Protein AF-A0A2P6VL58-F1 (afdb_monomer_lite)

Structure (mmCIF, N/CA/C/O backbone):
data_AF-A0A2P6VL58-F1
#
_entry.id   AF-A0A2P6VL58-F1
#
loop_
_atom_site.group_PDB
_atom_site.id
_atom_site.type_symbol
_atom_site.label_atom_id
_atom_site.label_alt_id
_atom_site.label_comp_id
_atom_site.label_asym_id
_atom_site.label_entity_id
_atom_site.label_seq_id
_atom_site.pdbx_PDB_ins_code
_atom_site.Cartn_x
_atom_site.Cartn_y
_atom_site.Cartn_z
_atom_site.occupancy
_atom_site.B_iso_or_equiv
_atom_site.auth_seq_id
_atom_site.auth_comp_id
_atom_site.auth_asym_id
_atom_site.auth_atom_id
_atom_site.pdbx_PDB_model_num
ATOM 1 N N . MET A 1 1 ? -3.846 40.695 16.131 1.00 42.84 1 MET A N 1
ATOM 2 C CA . MET A 1 1 ? -4.373 39.411 16.648 1.00 42.84 1 MET A CA 1
ATOM 3 C C . MET A 1 1 ? -3.951 38.339 15.662 1.00 42.84 1 MET A C 1
ATOM 5 O O . MET A 1 1 ? -4.317 38.433 14.498 1.00 42.84 1 MET A O 1
ATOM 9 N N . SER A 1 2 ? -3.013 37.478 16.060 1.00 45.12 2 SER A N 1
ATOM 10 C CA . SER A 1 2 ? -2.200 36.704 15.122 1.00 45.12 2 SER A CA 1
ATOM 11 C C . SER A 1 2 ? -2.969 35.517 14.532 1.00 45.12 2 SER A C 1
ATOM 13 O O . SER A 1 2 ? -3.506 34.675 15.247 1.00 45.12 2 SER A O 1
ATOM 15 N N . GLY A 1 3 ? -2.955 35.410 13.200 1.00 52.28 3 GLY A N 1
ATOM 16 C CA . GLY A 1 3 ? -3.401 34.217 12.468 1.00 52.28 3 GLY A CA 1
ATOM 17 C C . GLY A 1 3 ? -2.524 32.978 12.708 1.00 52.28 3 GLY A C 1
ATOM 18 O O . GLY A 1 3 ? -2.785 31.923 12.139 1.00 52.28 3 GLY A O 1
ATOM 19 N N . SER A 1 4 ? -1.500 33.085 13.565 1.00 54.91 4 SER A N 1
ATOM 20 C CA . SER A 1 4 ? -0.631 31.975 13.954 1.00 54.91 4 SER A CA 1
ATOM 21 C C . SER A 1 4 ? -1.328 30.972 14.873 1.00 54.91 4 SER A C 1
ATOM 23 O O . SER A 1 4 ? -1.025 29.793 14.779 1.00 54.91 4 SER A O 1
ATOM 25 N N . LEU A 1 5 ? -2.308 31.387 15.688 1.00 56.53 5 LEU A N 1
ATOM 26 C CA . LEU A 1 5 ? -2.984 30.486 16.633 1.00 56.53 5 LEU A CA 1
ATOM 27 C C . LEU A 1 5 ? -3.842 29.419 15.922 1.00 56.53 5 LEU A C 1
ATOM 29 O O . LEU A 1 5 ? -3.924 28.277 16.362 1.00 56.53 5 LEU A O 1
ATOM 33 N N . TRP A 1 6 ? -4.452 29.779 14.787 1.00 52.88 6 TRP A N 1
ATOM 34 C CA . TRP A 1 6 ? -5.237 28.858 13.954 1.00 52.88 6 TRP A CA 1
ATOM 35 C C . TRP A 1 6 ? -4.356 27.867 13.188 1.00 52.88 6 TRP A C 1
ATOM 37 O O . TRP A 1 6 ? -4.692 26.688 13.086 1.00 52.88 6 TRP A O 1
ATOM 47 N N . LEU A 1 7 ? -3.206 28.324 12.687 1.00 56.78 7 LEU A N 1
ATOM 48 C CA . LEU A 1 7 ? -2.206 27.450 12.071 1.00 56.78 7 LEU A CA 1
ATOM 49 C C . LEU A 1 7 ? -1.536 26.544 13.109 1.00 56.78 7 LEU A C 1
ATOM 51 O O . LEU A 1 7 ? -1.294 25.378 12.818 1.00 56.78 7 LEU A O 1
ATOM 55 N N . GLU A 1 8 ? -1.299 27.032 14.327 1.00 49.41 8 GLU A N 1
ATOM 56 C CA . GLU A 1 8 ? -0.828 26.216 15.446 1.00 49.41 8 GLU A CA 1
ATOM 57 C C . GLU A 1 8 ? -1.865 25.171 15.854 1.00 49.41 8 GLU A C 1
ATOM 59 O O . GLU A 1 8 ? -1.487 24.021 16.064 1.00 49.41 8 GLU A O 1
ATOM 64 N N . TRP A 1 9 ? -3.157 25.510 15.863 1.00 53.34 9 TRP A N 1
ATOM 65 C CA . TRP A 1 9 ? -4.244 24.561 16.118 1.00 53.34 9 TRP A CA 1
ATOM 66 C C . TRP A 1 9 ? -4.344 23.486 15.025 1.00 53.34 9 TRP A C 1
ATOM 68 O O . TRP A 1 9 ? -4.386 22.300 15.3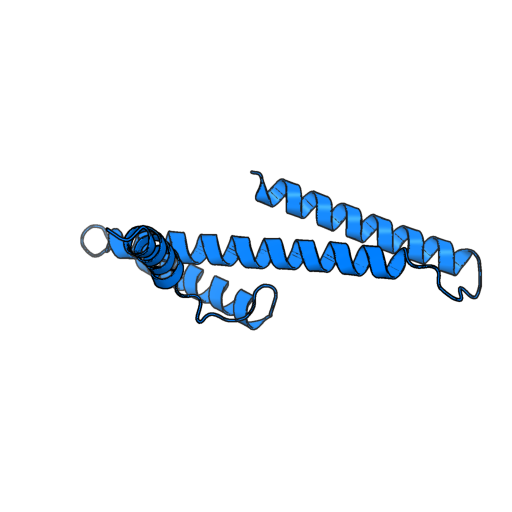42 1.00 53.34 9 TRP A O 1
ATOM 78 N N . LEU A 1 10 ? -4.264 23.858 13.741 1.00 51.22 10 LEU A N 1
ATOM 79 C CA . LEU A 1 10 ? -4.199 22.896 12.630 1.00 51.22 10 LEU A CA 1
ATOM 80 C C . LEU A 1 10 ? -2.918 22.053 12.671 1.00 51.22 10 LEU A C 1
ATOM 82 O O . LEU A 1 10 ? -2.965 20.850 12.423 1.00 51.22 10 LEU A O 1
ATOM 86 N N . SER A 1 11 ? -1.785 22.647 13.053 1.00 52.97 11 SER A N 1
ATOM 87 C CA . SER A 1 11 ? -0.541 21.912 13.287 1.00 52.97 11 SER A CA 1
ATOM 88 C C . SER A 1 11 ? -0.648 20.989 14.500 1.00 52.97 11 SER A C 1
ATOM 90 O O . SER A 1 11 ? -0.010 19.948 14.516 1.00 52.97 11 SER A O 1
ATOM 92 N N . GLY A 1 12 ? -1.468 21.345 15.492 1.00 42.81 12 GLY A N 1
ATOM 93 C CA . GLY A 1 12 ? -1.775 20.572 16.689 1.00 42.81 12 GLY A CA 1
ATOM 94 C C . GLY A 1 12 ? -2.700 19.394 16.396 1.00 42.81 12 GLY A C 1
ATOM 95 O O . GLY A 1 12 ? -2.488 18.323 16.949 1.00 42.81 12 GLY A O 1
ATOM 96 N N . VAL A 1 13 ? -3.644 19.541 15.462 1.00 48.47 13 VAL A N 1
ATOM 97 C CA . VAL A 1 13 ? -4.467 18.443 14.918 1.00 48.47 13 VAL A CA 1
ATOM 98 C C . VAL A 1 13 ? -3.645 17.542 13.984 1.00 48.47 13 VAL A C 1
ATOM 100 O O . VAL A 1 13 ? -3.786 16.322 14.007 1.00 48.47 13 VAL A O 1
ATOM 103 N N . ALA A 1 14 ? -2.707 18.113 13.223 1.00 47.22 14 ALA A N 1
ATOM 104 C CA . ALA A 1 14 ? -1.727 17.356 12.440 1.00 47.22 14 ALA A CA 1
ATOM 105 C C . ALA A 1 14 ? -0.601 16.733 13.298 1.00 47.22 14 ALA A C 1
ATOM 107 O O . ALA A 1 14 ? 0.083 15.816 12.852 1.00 47.22 14 ALA A O 1
ATOM 108 N N . ARG A 1 15 ? -0.392 17.217 14.532 1.00 41.41 15 ARG A N 1
ATOM 109 C CA . ARG A 1 15 ? 0.555 16.662 15.520 1.00 41.41 15 ARG A CA 1
ATOM 110 C C . ARG A 1 15 ? -0.101 15.704 16.507 1.00 41.41 15 ARG A C 1
ATOM 112 O O . ARG A 1 15 ? 0.607 14.866 17.057 1.00 41.41 15 ARG A O 1
ATOM 119 N N . SER A 1 16 ? -1.411 15.783 16.737 1.00 40.97 16 SER A N 1
ATOM 120 C CA . SER A 1 16 ? -2.152 14.808 17.548 1.00 40.97 16 SER A CA 1
ATOM 121 C C . SER A 1 16 ? -2.381 13.493 16.795 1.00 40.97 16 SER A C 1
ATOM 123 O O . SER A 1 16 ? -2.495 12.445 17.424 1.00 40.97 16 SER A O 1
ATOM 125 N N . SER A 1 17 ? -2.281 13.509 15.461 1.00 44.78 17 SER A N 1
ATOM 126 C CA . SER A 1 17 ? -2.001 12.338 14.611 1.00 44.78 17 SER A CA 1
ATOM 127 C C . SER A 1 17 ? -0.500 11.990 14.559 1.00 44.78 17 SER A C 1
ATOM 129 O O . SER A 1 17 ? -0.000 11.432 13.582 1.00 44.78 17 SER A O 1
ATOM 131 N N . GLY A 1 18 ? 0.220 12.326 15.638 1.00 43.03 18 GLY A N 1
ATOM 132 C CA . GLY A 1 18 ? 1.664 12.253 15.807 1.00 43.03 18 GLY A CA 1
ATOM 133 C C . GLY A 1 18 ? 2.235 10.922 15.363 1.00 43.03 18 GLY A C 1
ATOM 134 O O . GLY A 1 18 ? 2.160 9.900 16.048 1.00 43.03 18 GLY A O 1
ATOM 135 N N . TRP A 1 19 ? 2.834 10.944 14.185 1.00 52.72 19 TRP A N 1
ATOM 136 C CA . TRP A 1 19 ? 3.383 9.754 13.592 1.00 52.72 19 TRP A CA 1
ATOM 137 C C . TRP A 1 19 ? 4.803 9.511 14.103 1.00 52.72 19 TRP A C 1
ATOM 139 O O . TRP A 1 19 ? 5.793 9.903 13.497 1.00 52.72 19 TRP A O 1
ATOM 149 N N . TRP A 1 20 ? 4.872 8.812 15.234 1.00 55.91 20 TRP A N 1
ATOM 150 C CA . TRP A 1 20 ? 6.064 8.121 15.739 1.00 55.91 20 TRP A CA 1
ATOM 151 C C . TRP A 1 20 ? 5.977 6.625 15.415 1.00 55.91 20 TRP A C 1
ATOM 153 O O . TRP A 1 20 ? 6.167 5.764 16.269 1.00 55.91 20 TRP A O 1
ATOM 163 N N . GLY A 1 21 ? 5.571 6.302 14.186 1.00 68.94 21 GLY A N 1
ATOM 164 C CA . GLY A 1 21 ? 5.447 4.923 13.728 1.00 68.94 21 GLY A CA 1
ATOM 165 C C . GLY A 1 21 ? 6.561 4.541 12.757 1.00 68.94 21 GLY A C 1
ATOM 166 O O . GLY A 1 21 ? 7.223 5.417 12.206 1.00 68.94 21 GLY A O 1
ATOM 167 N N . PRO A 1 22 ? 6.732 3.243 12.468 1.00 82.62 22 PRO A N 1
ATOM 168 C CA . PRO A 1 22 ? 7.695 2.807 11.468 1.00 82.62 22 PRO A CA 1
ATOM 169 C C . PRO A 1 22 ? 7.404 3.422 10.095 1.00 82.62 22 PRO A C 1
ATOM 171 O O . PRO A 1 22 ? 6.238 3.639 9.740 1.00 82.62 22 PRO A O 1
ATOM 174 N N . VAL A 1 23 ? 8.465 3.650 9.317 1.00 87.88 23 VAL A N 1
ATOM 175 C CA . VAL A 1 23 ? 8.395 4.244 7.973 1.00 87.88 23 VAL A CA 1
ATOM 176 C C . VAL A 1 23 ? 7.463 3.411 7.070 1.00 87.88 23 VAL A C 1
ATOM 178 O O . VAL A 1 23 ? 7.566 2.181 7.079 1.00 87.88 23 VAL A O 1
ATOM 181 N N . PRO A 1 24 ? 6.561 4.006 6.268 1.00 87.56 24 PRO A N 1
ATOM 182 C CA . PRO A 1 24 ? 5.584 3.285 5.469 1.00 87.56 24 PRO A CA 1
ATOM 183 C C . PRO A 1 24 ? 6.258 2.412 4.430 1.00 87.56 24 PRO A C 1
ATOM 185 O O . PRO A 1 24 ? 7.347 2.710 3.943 1.00 87.56 24 PRO A O 1
ATOM 188 N N . GLY A 1 25 ? 5.591 1.323 4.067 1.00 84.94 25 GLY A N 1
ATOM 189 C CA . GLY A 1 25 ? 6.107 0.380 3.079 1.00 84.94 25 GLY A CA 1
ATOM 190 C C . GLY A 1 25 ? 7.245 -0.503 3.599 1.00 84.94 25 GLY A C 1
ATOM 191 O O . GLY A 1 25 ? 7.535 -1.521 2.975 1.00 84.94 25 GLY A O 1
ATOM 192 N N . THR A 1 26 ? 7.837 -0.189 4.758 1.00 90.00 26 THR A N 1
ATOM 193 C CA . THR A 1 26 ? 8.818 -1.061 5.412 1.00 90.00 26 THR A CA 1
ATOM 194 C C . THR A 1 26 ? 8.166 -2.299 6.017 1.00 90.00 26 THR A C 1
ATOM 196 O O . THR A 1 26 ? 6.967 -2.331 6.314 1.00 90.00 26 THR A O 1
ATOM 199 N N . HIS A 1 27 ? 8.989 -3.318 6.269 1.00 91.31 27 HIS A N 1
ATOM 200 C CA . HIS A 1 27 ? 8.579 -4.506 7.010 1.00 91.31 27 HIS A CA 1
ATOM 201 C C . HIS A 1 27 ? 7.971 -4.150 8.377 1.00 91.31 27 HIS A C 1
ATOM 203 O O . HIS A 1 27 ? 6.891 -4.627 8.717 1.00 91.31 27 HIS A O 1
ATOM 209 N N . GLN A 1 28 ? 8.601 -3.237 9.121 1.00 92.50 28 GLN A N 1
ATOM 210 C CA . GLN A 1 28 ? 8.115 -2.804 10.432 1.00 92.50 28 GLN A CA 1
ATOM 211 C C . GLN A 1 28 ? 6.739 -2.127 10.352 1.00 92.50 28 GLN A C 1
ATOM 213 O O . GLN A 1 28 ? 5.879 -2.389 11.186 1.00 92.50 28 GLN A O 1
ATOM 218 N N . SER A 1 29 ? 6.477 -1.313 9.324 1.00 91.81 29 SER A N 1
ATOM 219 C CA . SER A 1 29 ? 5.160 -0.677 9.163 1.00 91.81 29 SER A CA 1
ATOM 220 C C . SER A 1 29 ? 4.065 -1.676 8.776 1.00 91.81 29 SER A C 1
ATOM 222 O O . SER A 1 29 ? 2.895 -1.484 9.119 1.00 91.81 29 SER A O 1
ATOM 224 N N . ARG A 1 30 ? 4.418 -2.775 8.096 1.00 91.88 30 ARG A N 1
ATOM 225 C CA . ARG A 1 30 ? 3.492 -3.896 7.861 1.00 91.88 30 ARG A CA 1
ATOM 226 C C . ARG A 1 30 ? 3.190 -4.649 9.155 1.00 91.88 30 ARG A C 1
ATOM 228 O O . ARG A 1 30 ? 2.025 -4.943 9.407 1.00 91.88 30 ARG A O 1
ATOM 235 N N . LEU A 1 31 ? 4.203 -4.902 9.986 1.00 94.75 31 LEU A N 1
ATOM 236 C CA . LEU A 1 31 ? 4.009 -5.510 11.306 1.00 94.75 31 LEU A CA 1
ATOM 237 C C . LEU A 1 31 ? 3.128 -4.640 12.208 1.00 94.75 31 LEU A C 1
ATOM 239 O O . LEU A 1 31 ? 2.225 -5.165 12.853 1.00 94.75 31 LEU A O 1
ATOM 243 N N . GLU A 1 32 ? 3.317 -3.319 12.198 1.00 93.38 32 GLU A N 1
ATOM 244 C CA . GLU A 1 32 ? 2.469 -2.414 12.980 1.00 93.38 32 GLU A CA 1
ATOM 245 C C . GLU A 1 32 ? 1.013 -2.443 12.497 1.00 93.38 32 GLU A C 1
ATOM 247 O O . GLU A 1 32 ? 0.089 -2.482 13.307 1.00 93.38 32 GLU A O 1
ATOM 252 N N . ALA A 1 33 ? 0.782 -2.520 11.181 1.00 93.25 33 ALA A N 1
ATOM 253 C CA . ALA A 1 33 ? -0.566 -2.714 10.649 1.00 93.25 33 ALA A CA 1
ATOM 254 C C . ALA A 1 33 ? -1.189 -4.028 11.156 1.00 93.25 33 ALA A C 1
ATOM 256 O O . ALA A 1 33 ? -2.340 -4.034 11.589 1.00 93.25 33 ALA A O 1
ATOM 257 N N . MET A 1 34 ? -0.438 -5.136 11.145 1.00 94.06 34 MET A N 1
ATOM 258 C CA . MET A 1 34 ? -0.917 -6.425 11.666 1.00 94.06 34 MET A CA 1
ATOM 259 C C . MET A 1 34 ? -1.221 -6.355 13.166 1.00 94.06 34 MET A C 1
ATOM 261 O O . MET A 1 34 ? -2.266 -6.838 13.598 1.00 94.06 34 MET A O 1
ATOM 265 N N . ARG A 1 35 ? -0.353 -5.708 13.951 1.00 95.88 35 ARG A N 1
ATOM 266 C CA . ARG A 1 35 ? -0.546 -5.480 15.388 1.00 95.88 35 ARG A CA 1
ATOM 267 C C . ARG A 1 35 ? -1.828 -4.691 15.660 1.00 95.88 35 ARG A C 1
ATOM 269 O O . ARG A 1 35 ? -2.639 -5.128 16.474 1.00 95.88 35 ARG A O 1
ATOM 276 N N . LEU A 1 36 ? -2.041 -3.570 14.969 1.00 94.00 36 LEU A N 1
ATOM 277 C CA . LEU A 1 36 ? -3.258 -2.760 15.101 1.00 94.00 36 LEU A CA 1
ATOM 278 C C . LEU A 1 36 ? -4.512 -3.552 14.707 1.00 94.00 36 LEU A C 1
ATOM 280 O O . LEU A 1 36 ? -5.511 -3.511 15.423 1.00 94.00 36 LEU A O 1
ATOM 284 N N . GLY A 1 37 ? -4.443 -4.330 13.623 1.00 94.56 37 GLY A N 1
ATOM 285 C CA . GLY A 1 37 ? -5.529 -5.219 13.203 1.00 94.56 37 GLY A CA 1
ATOM 286 C C . GLY A 1 37 ? -5.854 -6.294 14.245 1.00 94.56 37 GLY A C 1
ATOM 287 O O . GLY A 1 37 ? -7.023 -6.533 14.544 1.00 94.56 37 GLY A O 1
ATOM 288 N N . ALA A 1 38 ? -4.835 -6.899 14.860 1.00 96.88 38 ALA A N 1
ATOM 289 C CA . ALA A 1 38 ? -5.011 -7.883 15.924 1.00 96.88 38 ALA A CA 1
ATOM 290 C C . ALA A 1 38 ? -5.634 -7.265 17.188 1.00 96.88 38 ALA A C 1
ATOM 292 O O . ALA A 1 38 ? -6.536 -7.858 17.782 1.00 96.88 38 ALA A O 1
ATOM 293 N N . LEU A 1 39 ? -5.206 -6.058 17.578 1.00 95.75 39 LEU A N 1
ATOM 294 C CA . LEU A 1 39 ? -5.802 -5.316 18.693 1.00 95.75 39 LEU A CA 1
ATOM 295 C C . LEU A 1 39 ? -7.267 -4.965 18.416 1.00 95.75 39 LEU A C 1
ATOM 297 O O . LEU A 1 39 ? -8.117 -5.172 19.280 1.00 95.75 39 LEU A O 1
ATOM 301 N N . LEU A 1 40 ? -7.572 -4.495 17.205 1.00 95.62 40 LEU A N 1
ATOM 302 C CA . LEU A 1 40 ? -8.939 -4.201 16.783 1.00 95.62 40 LEU A CA 1
ATOM 303 C C . LEU A 1 40 ? -9.821 -5.453 16.846 1.00 95.62 40 LEU A C 1
ATOM 305 O O . LEU A 1 40 ? -10.912 -5.405 17.410 1.00 95.62 40 LEU A O 1
ATOM 309 N N . ALA A 1 41 ? -9.339 -6.581 16.320 1.00 96.06 41 ALA A N 1
ATOM 310 C CA . ALA A 1 41 ? -10.059 -7.850 16.367 1.00 96.06 41 ALA A CA 1
ATOM 311 C C . ALA A 1 41 ? -10.286 -8.327 17.809 1.00 96.06 41 ALA A C 1
ATOM 313 O O . ALA A 1 41 ? -11.359 -8.836 18.129 1.00 96.06 41 ALA A O 1
ATOM 314 N N . LYS A 1 42 ? -9.299 -8.139 18.695 1.00 95.88 42 LYS A N 1
ATOM 315 C CA . LYS A 1 42 ? -9.423 -8.472 20.119 1.00 95.88 42 LYS A CA 1
ATOM 316 C C . LYS A 1 42 ? -10.514 -7.646 20.800 1.00 95.88 42 LYS A C 1
ATOM 318 O O . LYS A 1 42 ? -11.314 -8.211 21.537 1.00 95.88 42 LYS A O 1
ATOM 323 N N . GLU A 1 43 ? -10.566 -6.340 20.549 1.00 94.12 43 GLU A N 1
ATOM 324 C CA . GLU A 1 43 ? -11.596 -5.460 21.117 1.00 94.12 43 GLU A CA 1
ATOM 325 C C . GLU A 1 43 ? -12.992 -5.753 20.550 1.00 94.12 43 GLU A C 1
ATOM 327 O O . GLU A 1 43 ? -13.968 -5.773 21.294 1.00 94.12 43 GLU A O 1
ATOM 332 N N . GLN A 1 44 ? -13.099 -6.063 19.255 1.00 93.25 44 GLN A N 1
ATOM 333 C CA . 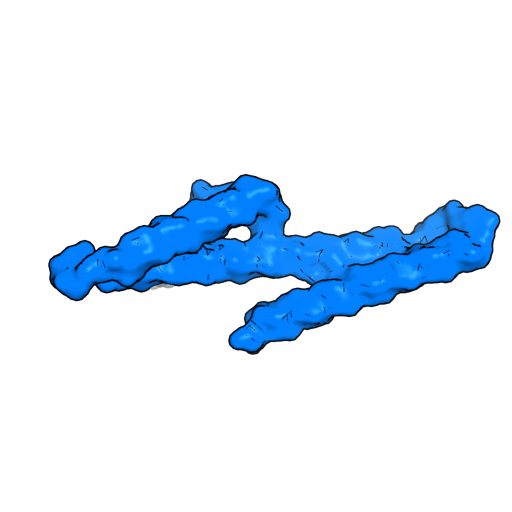GLN A 1 44 ? -14.377 -6.400 18.615 1.00 93.25 44 GLN A CA 1
ATOM 334 C C . GLN A 1 44 ? -14.976 -7.725 19.093 1.00 93.25 44 GLN A C 1
ATOM 336 O O . GLN A 1 44 ? -16.194 -7.877 19.069 1.00 93.25 44 GLN A O 1
ATOM 341 N N . LYS A 1 45 ? -14.139 -8.675 19.524 1.00 95.06 45 LYS A N 1
ATOM 342 C CA . LYS A 1 45 ? -14.576 -9.974 20.058 1.00 95.06 45 LYS A CA 1
ATOM 343 C C . LYS A 1 45 ? -15.059 -9.912 21.510 1.00 95.06 45 LYS A C 1
ATOM 345 O O . LYS A 1 45 ? -15.505 -10.932 22.029 1.00 95.06 45 LYS A O 1
ATOM 350 N N . LYS A 1 46 ? -14.951 -8.762 22.184 1.00 93.19 46 LYS A N 1
ATOM 351 C CA . LYS A 1 46 ? -15.467 -8.611 23.549 1.00 93.19 46 LYS A CA 1
ATOM 352 C C . LYS A 1 46 ? -17.000 -8.655 23.555 1.00 93.19 46 LYS A C 1
ATOM 354 O O . LYS A 1 46 ? -17.619 -8.137 22.623 1.00 93.19 46 LYS A O 1
ATOM 359 N N . PRO A 1 47 ? -17.619 -9.239 24.596 1.00 92.38 47 PRO A N 1
ATOM 360 C CA . PRO A 1 47 ? -19.069 -9.263 24.718 1.00 92.38 47 PRO A CA 1
ATOM 361 C C . PRO A 1 47 ? -19.650 -7.841 24.869 1.00 92.38 47 PRO A C 1
ATOM 363 O O . PRO A 1 47 ? -18.946 -6.926 25.321 1.00 92.38 47 PRO A O 1
ATOM 366 N N . PRO A 1 48 ? -20.937 -7.643 24.520 1.00 84.62 48 PRO A N 1
ATOM 367 C CA . PRO A 1 48 ? -21.633 -6.374 24.726 1.00 84.62 48 PRO A CA 1
ATOM 368 C C . PRO A 1 48 ? -21.519 -5.917 26.189 1.00 84.62 48 PRO A C 1
ATOM 370 O O . PRO A 1 48 ? -21.694 -6.720 27.102 1.00 84.62 48 PRO A O 1
ATOM 373 N N . GLY A 1 49 ? -21.179 -4.645 26.419 1.00 84.06 49 GLY A N 1
ATOM 374 C CA . GLY A 1 49 ? -20.967 -4.077 27.761 1.00 84.06 49 GLY A CA 1
ATO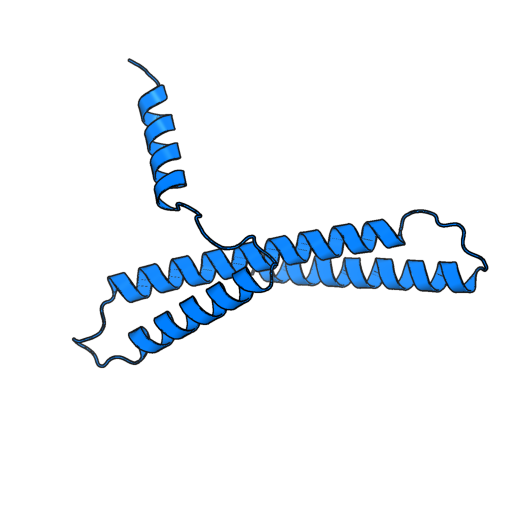M 375 C C . GLY A 1 49 ? -19.524 -4.136 28.289 1.00 84.06 49 GLY A C 1
ATOM 376 O O . GLY A 1 49 ? -19.192 -3.387 29.199 1.00 84.06 49 GLY A O 1
ATOM 377 N N . GLN A 1 50 ? -18.641 -4.950 27.695 1.00 89.19 50 GLN A N 1
ATOM 378 C CA . GLN A 1 50 ? -17.185 -4.916 27.959 1.00 89.19 50 GLN A CA 1
ATOM 379 C C . GLN A 1 50 ? -16.378 -4.294 26.812 1.00 89.19 50 GLN A C 1
ATOM 381 O O . GLN A 1 50 ? -15.168 -4.070 26.927 1.00 89.19 50 GLN A O 1
ATOM 386 N N . ARG A 1 51 ? -17.036 -4.066 25.674 1.00 92.31 51 ARG A N 1
ATOM 387 C CA . ARG A 1 51 ? -16.450 -3.426 24.504 1.00 92.31 51 ARG A CA 1
ATOM 388 C C . ARG A 1 51 ? -16.422 -1.915 24.702 1.00 92.31 51 ARG A C 1
ATOM 390 O O . ARG A 1 51 ? -17.456 -1.284 24.882 1.00 92.31 51 ARG A O 1
ATOM 397 N N . ASP A 1 52 ? -15.225 -1.357 24.607 1.00 93.19 52 ASP A N 1
ATOM 398 C CA . ASP A 1 52 ? -15.014 0.084 24.561 1.00 93.19 52 ASP A CA 1
ATOM 399 C C . ASP A 1 52 ? -15.142 0.557 23.102 1.00 93.19 52 ASP A C 1
ATOM 401 O O . ASP A 1 52 ? -14.263 0.317 22.268 1.00 93.19 52 ASP A O 1
ATOM 405 N N . GLU A 1 53 ? -16.274 1.190 22.783 1.00 92.00 53 GLU A N 1
ATOM 406 C CA . GLU A 1 53 ? -16.574 1.693 21.437 1.00 92.00 53 GLU A CA 1
ATOM 407 C C . GLU A 1 53 ? -15.600 2.783 20.982 1.00 92.00 53 GLU A C 1
ATOM 409 O O . GLU A 1 53 ? -15.202 2.813 19.813 1.00 92.00 53 GLU A O 1
ATOM 414 N N . GLU A 1 54 ? -15.154 3.641 21.900 1.00 92.12 54 GLU A N 1
ATOM 415 C CA . GLU A 1 54 ? -14.190 4.694 21.591 1.00 92.12 54 GLU A CA 1
ATOM 416 C C . GLU A 1 54 ? -12.835 4.077 21.227 1.00 92.12 54 GLU A C 1
ATOM 418 O O . GLU A 1 54 ? -12.169 4.497 20.274 1.00 92.12 54 GLU A O 1
ATOM 423 N N . ARG A 1 55 ? -12.425 3.029 21.947 1.00 91.56 55 ARG A N 1
ATOM 424 C CA . ARG A 1 55 ? -11.208 2.276 21.635 1.00 91.56 55 ARG A CA 1
ATOM 425 C C . ARG A 1 55 ? -11.309 1.539 20.304 1.00 91.56 55 ARG A C 1
ATOM 427 O O . ARG A 1 55 ? -10.350 1.568 19.531 1.00 91.56 55 ARG A O 1
ATOM 434 N N . VAL A 1 56 ? -12.443 0.902 20.008 1.00 92.88 56 VAL A N 1
ATOM 435 C CA . VAL A 1 56 ? -12.674 0.250 18.708 1.00 92.88 56 VAL A CA 1
ATOM 436 C C . VAL A 1 56 ? -12.590 1.270 17.575 1.00 92.88 56 VAL A C 1
ATOM 438 O O . VAL A 1 56 ? -11.935 1.001 16.565 1.00 92.88 56 VAL A O 1
ATOM 441 N N . HIS A 1 57 ? -13.205 2.442 17.742 1.00 90.44 57 HIS A N 1
ATOM 442 C CA . HIS A 1 57 ? -13.146 3.517 16.759 1.00 90.44 57 HIS A CA 1
ATOM 443 C C . HIS A 1 57 ? -11.705 3.997 16.533 1.00 90.44 57 HIS A C 1
ATOM 445 O O . HIS A 1 57 ? -11.231 3.984 15.396 1.00 90.44 57 HIS A O 1
ATOM 451 N N . ARG A 1 58 ? -10.969 4.319 17.605 1.00 92.19 58 ARG A N 1
ATOM 452 C CA . ARG A 1 58 ? -9.564 4.759 17.523 1.00 92.19 58 ARG A CA 1
ATOM 453 C C . ARG A 1 58 ? -8.669 3.731 16.833 1.00 92.19 58 ARG A C 1
ATOM 455 O O . ARG A 1 58 ? -7.937 4.078 15.910 1.00 92.19 58 ARG A O 1
ATOM 462 N N . LEU A 1 59 ? -8.768 2.457 17.220 1.00 91.75 59 LEU A N 1
ATOM 463 C CA . LEU A 1 59 ? -8.001 1.377 16.588 1.00 91.75 59 LEU A CA 1
ATOM 464 C C . LEU A 1 59 ? -8.358 1.208 15.109 1.00 91.75 59 LEU A C 1
ATOM 466 O O . LEU A 1 59 ? -7.481 0.926 14.295 1.00 91.75 59 LEU A O 1
ATOM 470 N N . ARG A 1 60 ? -9.631 1.394 14.741 1.00 92.88 60 ARG A N 1
ATOM 471 C CA . ARG A 1 60 ? -10.078 1.323 13.347 1.00 92.88 60 ARG A CA 1
ATOM 472 C C . ARG A 1 60 ? -9.478 2.449 12.508 1.00 92.88 60 ARG A C 1
ATOM 474 O O . ARG A 1 60 ? -8.983 2.157 11.422 1.00 92.88 60 ARG A O 1
ATOM 481 N N . VAL A 1 61 ? -9.492 3.687 13.006 1.00 92.50 61 VAL A N 1
ATOM 482 C CA . VAL A 1 61 ? -8.869 4.837 12.330 1.00 92.50 61 VAL A CA 1
ATOM 483 C C . VAL A 1 61 ? -7.373 4.589 12.153 1.00 92.50 61 VAL A C 1
ATOM 485 O O . VAL A 1 61 ? -6.900 4.544 11.020 1.00 92.50 61 VAL A O 1
ATOM 488 N N . GLN A 1 62 ? -6.657 4.275 13.237 1.00 91.44 62 GLN A N 1
ATOM 489 C CA . GLN A 1 62 ? -5.211 4.021 13.196 1.00 91.44 62 GLN A CA 1
ATOM 490 C C . GLN A 1 62 ? -4.836 2.879 12.244 1.00 91.44 62 GLN A C 1
ATOM 492 O O . GLN A 1 62 ? -3.865 2.972 11.492 1.00 91.44 62 GLN A O 1
ATOM 497 N N . TYR A 1 63 ? -5.603 1.785 12.257 1.00 91.81 63 TYR A N 1
ATOM 498 C CA . TYR A 1 63 ? -5.375 0.660 11.356 1.00 91.81 63 TYR A CA 1
ATOM 499 C C . TYR A 1 63 ? -5.575 1.059 9.889 1.00 91.81 63 TYR A C 1
ATOM 501 O O . TYR A 1 63 ? -4.743 0.721 9.045 1.00 91.81 63 TYR A O 1
ATOM 509 N N . ARG A 1 64 ? -6.645 1.803 9.579 1.00 90.75 64 ARG A N 1
ATOM 510 C CA . ARG A 1 64 ? -6.951 2.254 8.214 1.00 90.75 64 ARG A CA 1
ATOM 511 C C . ARG A 1 64 ? -5.940 3.269 7.697 1.00 90.75 64 ARG A C 1
ATOM 513 O O . ARG A 1 64 ? -5.451 3.094 6.584 1.00 90.75 64 ARG A O 1
ATOM 520 N N . GLU A 1 65 ? -5.560 4.254 8.502 1.00 90.44 65 GLU A N 1
ATOM 521 C CA . GLU A 1 65 ? -4.496 5.205 8.160 1.00 90.44 65 GLU A CA 1
ATOM 522 C C . GLU A 1 65 ? -3.183 4.476 7.862 1.00 90.44 65 GLU A C 1
ATOM 524 O O . GLU A 1 65 ? -2.542 4.711 6.837 1.00 90.44 65 GLU A O 1
ATOM 529 N N . ARG A 1 66 ? -2.818 3.496 8.699 1.00 89.75 66 ARG A N 1
ATOM 530 C CA . ARG A 1 66 ? -1.611 2.694 8.484 1.00 89.75 66 ARG A CA 1
ATOM 531 C C . ARG A 1 66 ? -1.669 1.882 7.190 1.00 89.75 66 ARG A C 1
ATOM 533 O O . ARG A 1 66 ? -0.662 1.783 6.485 1.00 89.75 66 ARG A O 1
ATOM 540 N N . GLN A 1 67 ? -2.817 1.278 6.880 1.00 89.69 67 GLN A N 1
ATOM 541 C CA . GLN A 1 67 ? -3.021 0.571 5.614 1.00 89.69 67 GLN A CA 1
ATOM 542 C C . GLN A 1 67 ? -2.868 1.515 4.420 1.00 89.69 67 GLN A C 1
ATOM 544 O O . GLN A 1 67 ? -2.164 1.169 3.469 1.00 89.69 67 GLN A O 1
ATOM 549 N N . LEU A 1 68 ? -3.471 2.704 4.497 1.00 89.75 68 LEU A N 1
ATOM 550 C CA . LEU A 1 68 ? -3.411 3.723 3.455 1.00 89.75 68 LEU A CA 1
ATOM 551 C C . LEU A 1 68 ? -1.967 4.161 3.188 1.00 89.75 68 LEU A C 1
ATOM 553 O O . LEU A 1 68 ? -1.512 4.092 2.047 1.00 89.75 68 LEU A O 1
ATOM 557 N N . TRP A 1 69 ? -1.205 4.511 4.227 1.00 89.25 69 TRP A N 1
ATOM 558 C CA . TRP A 1 69 ? 0.196 4.918 4.069 1.00 89.25 69 TRP A CA 1
ATOM 559 C C . TRP A 1 69 ? 1.074 3.808 3.486 1.00 89.25 69 TRP A C 1
ATOM 561 O O . TRP A 1 69 ? 1.905 4.059 2.613 1.00 89.25 69 TRP A O 1
ATOM 571 N N . ASN A 1 70 ? 0.886 2.560 3.926 1.00 90.06 70 ASN A N 1
ATOM 572 C CA . ASN A 1 70 ? 1.616 1.421 3.369 1.00 90.06 70 ASN A CA 1
ATOM 573 C C . ASN A 1 70 ? 1.289 1.193 1.886 1.00 90.06 70 ASN A C 1
ATOM 575 O O . ASN A 1 70 ? 2.188 0.878 1.104 1.00 90.06 70 ASN A O 1
ATOM 579 N N . ALA A 1 71 ? 0.026 1.357 1.493 1.00 87.94 71 ALA A N 1
ATOM 580 C CA . ALA A 1 71 ? -0.400 1.227 0.106 1.00 87.94 71 ALA A CA 1
ATOM 581 C C . ALA A 1 71 ? 0.131 2.377 -0.771 1.00 87.94 71 ALA A C 1
ATOM 583 O O . ALA A 1 71 ? 0.662 2.118 -1.848 1.00 87.94 71 ALA A O 1
ATOM 584 N N . GLN A 1 72 ? 0.105 3.622 -0.289 1.00 89.38 72 GLN A N 1
ATOM 585 C CA . GLN A 1 72 ? 0.714 4.765 -0.983 1.00 89.38 72 GLN A CA 1
ATOM 586 C C . GLN A 1 72 ? 2.230 4.586 -1.171 1.00 89.38 72 GLN A C 1
ATOM 588 O O . GLN A 1 72 ? 2.772 4.857 -2.244 1.00 89.38 72 GLN A O 1
ATOM 593 N N . ALA A 1 73 ? 2.931 4.061 -0.164 1.00 90.06 73 ALA A N 1
ATOM 594 C CA . ALA A 1 73 ? 4.359 3.774 -0.285 1.00 90.06 73 ALA A CA 1
ATOM 595 C C . ALA A 1 73 ? 4.663 2.654 -1.291 1.00 90.06 73 ALA A C 1
ATOM 597 O O . ALA A 1 73 ? 5.650 2.739 -2.026 1.00 90.06 73 ALA A O 1
ATOM 598 N N . MET A 1 74 ? 3.804 1.633 -1.365 1.00 88.31 74 MET A N 1
ATOM 599 C CA . MET A 1 74 ? 3.879 0.581 -2.385 1.00 88.31 74 MET A CA 1
ATOM 600 C C . MET A 1 74 ? 3.698 1.145 -3.796 1.00 88.31 74 MET A C 1
ATOM 602 O O . MET A 1 74 ? 4.501 0.837 -4.673 1.00 88.31 74 MET A O 1
ATOM 606 N N . VAL A 1 75 ? 2.710 2.022 -3.999 1.00 89.94 75 VAL A N 1
ATOM 607 C CA . VAL A 1 75 ? 2.500 2.746 -5.264 1.00 89.94 75 VAL A CA 1
ATOM 608 C C . VAL A 1 75 ? 3.764 3.502 -5.676 1.00 89.94 75 VAL A C 1
ATOM 610 O O . VAL A 1 75 ? 4.251 3.341 -6.796 1.00 89.94 75 VAL A O 1
ATOM 613 N N . GLY A 1 76 ? 4.357 4.261 -4.749 1.00 88.69 76 GLY A N 1
ATOM 614 C CA . GLY A 1 76 ? 5.612 4.968 -5.002 1.00 88.69 76 GLY A CA 1
ATOM 615 C C . GLY A 1 76 ? 6.769 4.025 -5.343 1.00 88.69 76 GLY A C 1
ATOM 616 O O . GLY A 1 76 ? 7.600 4.351 -6.189 1.00 88.69 76 GLY A O 1
ATOM 617 N N . SER A 1 77 ? 6.823 2.845 -4.719 1.00 90.62 77 SER A N 1
ATOM 618 C CA . SER A 1 77 ? 7.823 1.825 -5.044 1.00 90.62 77 SER A CA 1
ATOM 619 C C . SER A 1 77 ? 7.654 1.300 -6.466 1.00 90.62 77 SER A C 1
ATOM 621 O O . SER A 1 77 ? 8.635 1.262 -7.200 1.00 90.62 77 SER A O 1
ATOM 623 N N . TYR A 1 78 ? 6.434 0.941 -6.871 1.00 89.94 78 TYR A N 1
ATOM 624 C CA . TYR A 1 78 ? 6.160 0.459 -8.226 1.00 89.94 78 TYR A CA 1
ATOM 625 C C . TYR A 1 78 ? 6.476 1.509 -9.289 1.00 89.94 78 TYR A C 1
ATOM 627 O O . TYR A 1 78 ? 7.154 1.189 -10.261 1.00 89.94 78 TYR A O 1
ATOM 635 N N . CYS A 1 79 ? 6.096 2.768 -9.059 1.00 92.25 79 CYS A N 1
ATOM 636 C CA . CYS A 1 79 ? 6.431 3.880 -9.948 1.00 92.25 79 CYS A CA 1
ATOM 637 C C . CYS A 1 79 ? 7.954 4.033 -10.129 1.00 92.25 79 CYS A C 1
ATOM 639 O O . CYS A 1 79 ? 8.451 4.083 -11.255 1.00 92.25 79 CYS A O 1
ATOM 641 N N . ARG A 1 80 ? 8.724 4.032 -9.028 1.00 91.94 80 ARG A N 1
ATOM 642 C CA . ARG A 1 80 ? 10.195 4.119 -9.093 1.00 91.94 80 ARG A CA 1
ATOM 643 C C . ARG A 1 80 ? 10.816 2.929 -9.819 1.00 91.94 80 ARG A C 1
ATOM 645 O O . ARG A 1 80 ? 11.751 3.119 -10.592 1.00 91.94 80 ARG A O 1
ATOM 652 N N . THR A 1 81 ? 10.320 1.717 -9.576 1.00 91.69 81 THR A N 1
ATOM 653 C CA . THR A 1 81 ? 10.831 0.512 -10.236 1.00 91.69 81 THR A CA 1
ATOM 654 C C . THR A 1 81 ? 10.507 0.511 -11.730 1.00 91.69 81 THR A C 1
ATOM 656 O O . THR A 1 81 ? 11.399 0.228 -12.525 1.00 91.69 81 THR A O 1
ATOM 659 N N . ALA A 1 82 ? 9.292 0.902 -12.129 1.00 93.69 82 ALA A N 1
ATOM 660 C CA . ALA A 1 82 ? 8.938 1.084 -13.536 1.00 93.69 82 ALA A CA 1
ATOM 661 C C . ALA A 1 82 ? 9.891 2.076 -14.218 1.00 93.69 82 ALA A C 1
ATOM 663 O O . ALA A 1 82 ? 10.538 1.730 -15.204 1.00 93.69 82 ALA A O 1
ATOM 664 N N . ALA A 1 83 ? 10.075 3.259 -13.621 1.00 93.75 83 ALA A N 1
ATOM 665 C CA . ALA A 1 83 ? 10.979 4.282 -14.139 1.00 93.75 83 ALA A CA 1
ATOM 666 C C . ALA A 1 83 ? 12.437 3.793 -14.249 1.00 93.75 83 ALA A C 1
ATOM 668 O O . ALA A 1 83 ? 13.158 4.192 -15.160 1.00 93.75 83 ALA A O 1
ATOM 669 N N . ALA A 1 84 ? 12.893 2.921 -13.343 1.00 92.31 84 ALA A N 1
ATOM 670 C CA . ALA A 1 84 ? 14.235 2.343 -13.411 1.00 92.31 84 ALA A CA 1
ATOM 671 C C . ALA A 1 84 ? 14.425 1.417 -14.627 1.00 92.31 84 ALA A C 1
ATOM 673 O O . ALA A 1 84 ? 15.504 1.414 -15.221 1.00 92.31 84 ALA A O 1
ATOM 674 N N . PHE A 1 85 ? 13.391 0.663 -15.013 1.00 91.88 85 PHE A N 1
ATOM 675 C CA . PHE A 1 85 ? 13.420 -0.191 -16.204 1.00 91.88 85 PHE A CA 1
ATOM 676 C C . PHE A 1 85 ? 13.212 0.591 -17.508 1.00 91.88 85 PHE A C 1
ATOM 678 O O . PHE A 1 85 ? 13.818 0.226 -18.513 1.00 91.88 85 PHE A O 1
ATOM 685 N N . GLU A 1 86 ? 12.428 1.676 -17.480 1.00 92.31 86 GLU A N 1
ATOM 686 C CA . GLU A 1 86 ? 12.207 2.585 -18.621 1.00 92.31 86 GLU A CA 1
ATOM 687 C C . GLU A 1 86 ? 13.459 3.387 -18.997 1.00 92.31 86 GLU A C 1
ATOM 689 O O . GLU A 1 86 ? 13.619 3.782 -20.152 1.00 92.31 86 GLU A O 1
ATOM 694 N N . ARG A 1 87 ? 14.359 3.640 -18.038 1.00 88.38 87 ARG A N 1
ATOM 695 C CA . ARG A 1 87 ? 15.619 4.333 -18.324 1.00 88.38 87 ARG A CA 1
ATOM 696 C C . ARG A 1 87 ? 16.447 3.533 -19.338 1.00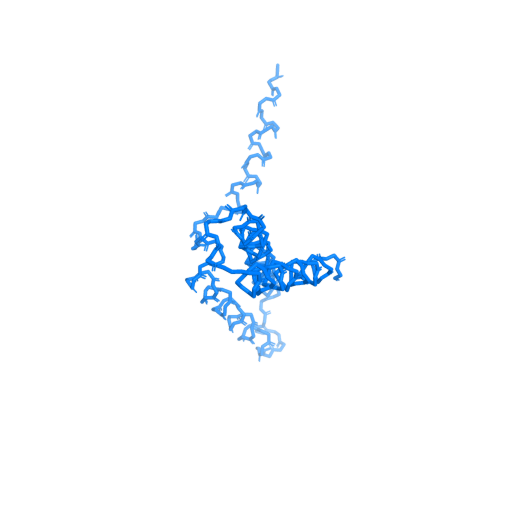 88.38 87 ARG A C 1
ATOM 698 O O . ARG A 1 87 ? 16.648 2.334 -19.110 1.00 88.38 87 ARG A O 1
ATOM 705 N N . PRO A 1 88 ? 16.980 4.188 -20.389 1.00 81.81 88 PRO A N 1
ATOM 706 C CA . PRO A 1 88 ? 17.887 3.550 -21.332 1.00 81.81 88 PRO A CA 1
ATOM 707 C C . PRO A 1 88 ? 19.069 2.927 -20.589 1.00 81.81 88 PRO A C 1
ATOM 709 O O . PRO A 1 88 ? 19.724 3.590 -19.782 1.00 81.81 88 PRO A O 1
ATOM 712 N N . GLY A 1 89 ? 19.312 1.642 -20.830 1.00 78.25 89 GLY A N 1
ATOM 713 C CA . GLY A 1 89 ? 20.477 0.926 -20.324 1.00 78.25 89 GLY A CA 1
ATOM 714 C C . GLY A 1 89 ? 21.452 0.596 -21.449 1.00 78.25 89 GLY A C 1
ATOM 715 O O . GLY A 1 89 ? 21.099 0.642 -22.625 1.00 78.25 89 GLY A O 1
ATOM 716 N N . LEU A 1 90 ? 22.672 0.202 -21.080 1.00 77.50 90 LEU A N 1
ATOM 717 C CA . LEU A 1 90 ? 23.577 -0.502 -21.989 1.00 77.50 90 LEU A CA 1
ATOM 718 C C . LEU A 1 90 ? 23.060 -1.935 -22.161 1.00 77.50 90 LEU A C 1
ATOM 720 O O . LEU A 1 90 ? 23.521 -2.873 -21.514 1.00 77.50 90 LEU A O 1
ATOM 724 N N . GLU A 1 91 ? 22.006 -2.084 -22.950 1.00 81.81 91 GLU A N 1
ATOM 725 C CA . GLU A 1 91 ? 21.421 -3.382 -23.251 1.00 81.81 91 GLU A CA 1
ATOM 726 C C . GLU A 1 91 ? 22.328 -4.125 -24.233 1.00 81.81 91 GLU A C 1
ATOM 728 O O . GLU A 1 91 ? 22.709 -3.590 -25.270 1.00 81.81 91 GLU A O 1
ATOM 733 N N . CYS A 1 92 ? 22.689 -5.370 -23.915 1.00 84.06 92 CYS A N 1
ATOM 734 C CA . CYS A 1 92 ? 23.569 -6.166 -24.771 1.00 84.06 92 CYS A CA 1
ATOM 735 C C . CYS A 1 92 ? 22.879 -6.662 -26.054 1.00 84.06 92 CYS A C 1
ATOM 737 O O . CYS A 1 92 ? 23.563 -7.039 -27.003 1.00 84.06 92 CYS A O 1
ATOM 739 N N . CYS A 1 93 ? 21.539 -6.697 -26.089 1.00 89.81 93 CYS A N 1
ATOM 740 C CA . CYS A 1 93 ? 20.756 -7.181 -27.225 1.00 89.81 93 CYS A CA 1
ATOM 741 C C . CYS A 1 93 ? 19.284 -6.730 -27.168 1.00 89.81 93 CYS A C 1
ATOM 743 O O . CYS A 1 93 ? 18.758 -6.391 -26.107 1.00 89.81 93 CYS A O 1
ATOM 745 N N . ALA A 1 94 ? 18.585 -6.823 -28.306 1.00 88.94 94 ALA A N 1
ATOM 746 C CA . ALA A 1 94 ? 17.158 -6.495 -28.417 1.00 88.94 94 ALA A CA 1
ATOM 747 C C . ALA A 1 94 ? 16.264 -7.308 -27.458 1.00 88.94 94 ALA A C 1
ATOM 749 O O . ALA A 1 94 ? 15.255 -6.803 -26.969 1.00 88.94 94 ALA A O 1
ATOM 750 N N . ALA A 1 95 ? 16.647 -8.553 -27.146 1.00 91.50 95 ALA A N 1
ATOM 751 C CA . ALA A 1 95 ? 15.921 -9.379 -26.183 1.00 91.50 95 ALA A CA 1
ATOM 752 C C . ALA A 1 95 ? 15.980 -8.790 -24.762 1.00 91.50 95 ALA A C 1
ATOM 754 O O . ALA A 1 95 ? 14.967 -8.780 -24.063 1.00 91.50 95 ALA A O 1
ATOM 755 N N . ALA A 1 96 ? 17.130 -8.245 -24.349 1.00 89.62 96 ALA A N 1
ATOM 756 C CA . ALA A 1 96 ? 17.266 -7.579 -23.056 1.00 89.62 96 ALA A CA 1
ATOM 757 C C . ALA A 1 96 ? 16.374 -6.328 -22.972 1.00 89.62 96 ALA A C 1
ATOM 759 O O . ALA A 1 96 ? 15.694 -6.131 -21.962 1.00 89.62 96 ALA A O 1
ATOM 760 N N . GLY A 1 97 ? 16.301 -5.544 -24.051 1.00 90.94 97 GLY A N 1
ATOM 761 C CA . GLY A 1 97 ? 15.391 -4.400 -24.141 1.00 90.94 97 GLY A CA 1
ATOM 762 C C . GLY A 1 97 ? 13.926 -4.775 -24.063 1.00 90.94 97 GLY A C 1
ATOM 763 O O . GLY A 1 97 ? 13.167 -4.186 -23.291 1.00 90.94 97 GLY A O 1
ATOM 764 N N . TRP A 1 98 ? 13.530 -5.828 -24.776 1.00 92.31 98 TRP A N 1
ATOM 765 C CA . TRP A 1 98 ? 12.169 -6.348 -24.701 1.00 92.31 98 TRP A CA 1
ATOM 766 C C . TRP A 1 98 ? 11.788 -6.779 -23.274 1.00 92.31 98 TRP A C 1
ATOM 768 O O . TRP A 1 98 ? 10.702 -6.442 -22.794 1.00 92.31 98 TRP A O 1
ATOM 778 N N . VAL A 1 99 ? 12.686 -7.468 -22.555 1.00 93.62 99 VAL A N 1
ATOM 779 C CA . VAL A 1 99 ? 12.450 -7.864 -21.154 1.00 93.62 99 VAL A CA 1
ATOM 780 C C . VAL A 1 99 ? 12.285 -6.639 -20.256 1.00 93.62 99 VAL A C 1
ATOM 782 O O . VAL A 1 99 ? 11.352 -6.592 -19.453 1.00 93.62 99 VAL A O 1
ATOM 785 N N . ARG A 1 100 ? 13.144 -5.623 -20.394 1.00 93.75 100 ARG A N 1
ATOM 786 C CA . ARG A 1 100 ? 13.047 -4.392 -19.592 1.00 93.75 100 ARG A CA 1
ATOM 787 C C . ARG A 1 100 ? 11.738 -3.653 -19.837 1.00 93.75 100 ARG A C 1
ATOM 789 O O . ARG A 1 100 ? 11.084 -3.260 -18.874 1.00 93.75 100 ARG A O 1
ATOM 796 N N . GLN A 1 101 ? 11.308 -3.543 -21.092 1.00 92.69 101 GLN A N 1
ATOM 797 C CA . GLN A 1 101 ? 10.012 -2.955 -21.442 1.00 92.69 101 GLN A CA 1
ATOM 798 C C . GLN A 1 101 ? 8.846 -3.721 -20.804 1.00 92.69 101 GLN A C 1
ATOM 800 O O . GLN A 1 101 ? 7.938 -3.112 -20.238 1.00 92.69 101 GLN A O 1
ATOM 805 N N . ARG A 1 102 ? 8.880 -5.061 -20.831 1.00 96.00 102 ARG A N 1
ATOM 806 C CA . ARG A 1 102 ? 7.864 -5.903 -20.177 1.00 96.00 102 ARG A CA 1
ATOM 807 C C . ARG A 1 102 ? 7.840 -5.707 -18.663 1.00 96.00 102 ARG A C 1
ATOM 809 O O . ARG A 1 102 ? 6.757 -5.598 -18.088 1.00 96.00 102 ARG A O 1
ATOM 816 N N . LEU A 1 103 ? 9.006 -5.624 -18.024 1.00 94.88 103 LEU A N 1
ATOM 817 C CA . LEU A 1 103 ? 9.102 -5.350 -16.591 1.00 94.88 103 LEU A CA 1
ATOM 818 C C . LEU A 1 103 ? 8.543 -3.965 -16.259 1.00 94.88 103 LEU A C 1
ATOM 820 O O . LEU A 1 103 ? 7.686 -3.865 -15.383 1.00 94.88 103 LEU A O 1
ATOM 824 N N . ALA A 1 104 ? 8.936 -2.924 -16.994 1.00 95.00 104 ALA A N 1
ATOM 825 C CA . ALA A 1 104 ? 8.382 -1.581 -16.836 1.00 95.00 104 ALA A CA 1
ATOM 826 C C . ALA A 1 104 ? 6.847 -1.577 -16.926 1.00 95.00 104 ALA A C 1
ATOM 828 O O . ALA A 1 104 ? 6.178 -1.120 -15.997 1.00 95.00 104 ALA A O 1
ATOM 829 N N . ALA A 1 105 ? 6.287 -2.172 -17.985 1.00 95.88 105 ALA A N 1
ATOM 830 C CA . ALA A 1 105 ? 4.843 -2.276 -18.178 1.00 95.88 105 ALA A CA 1
ATOM 831 C C . ALA A 1 105 ? 4.148 -3.031 -17.031 1.00 95.88 105 ALA A C 1
ATOM 833 O O . ALA A 1 105 ? 3.092 -2.610 -16.562 1.00 95.88 105 ALA A O 1
ATOM 834 N N . SER A 1 106 ? 4.755 -4.109 -16.523 1.00 96.69 106 SER A N 1
ATOM 835 C CA . SER A 1 106 ? 4.200 -4.854 -15.386 1.00 96.69 106 SER A CA 1
ATOM 836 C C . SER A 1 106 ? 4.145 -4.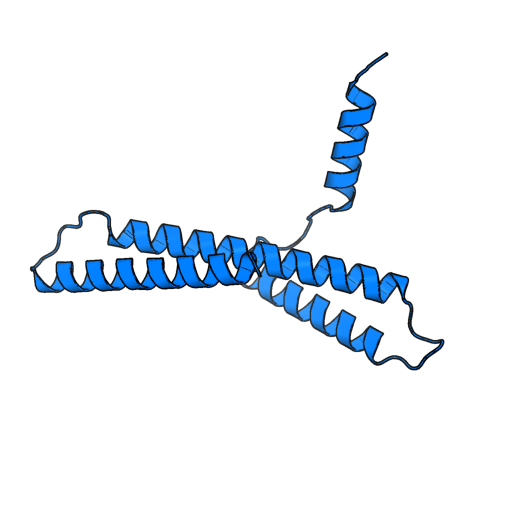019 -14.101 1.00 96.69 106 SER A C 1
ATOM 838 O O . SER A 1 106 ? 3.146 -4.053 -13.382 1.00 96.69 106 SER A O 1
ATOM 840 N N . TYR A 1 107 ? 5.176 -3.213 -13.828 1.00 94.62 107 TYR A N 1
ATOM 841 C CA . TYR A 1 107 ? 5.201 -2.340 -12.656 1.00 94.62 107 TYR A CA 1
ATOM 842 C C . TYR A 1 107 ? 4.236 -1.159 -12.788 1.00 94.62 107 TYR A C 1
ATOM 844 O O . TYR A 1 107 ? 3.630 -0.777 -11.788 1.00 94.62 107 TYR A O 1
ATOM 852 N N . ARG A 1 108 ? 4.025 -0.632 -14.002 1.00 94.44 108 ARG A N 1
ATOM 853 C CA . ARG A 1 108 ? 2.960 0.347 -14.284 1.00 94.44 108 ARG A CA 1
ATOM 854 C C . ARG A 1 108 ? 1.576 -0.244 -14.012 1.00 94.44 108 ARG A C 1
ATOM 856 O O . ARG A 1 108 ? 0.807 0.346 -13.266 1.00 94.44 108 ARG A O 1
ATOM 863 N N . ALA A 1 109 ? 1.303 -1.458 -14.491 1.00 94.75 109 ALA A N 1
ATOM 864 C CA . ALA A 1 109 ? 0.033 -2.131 -14.217 1.00 94.75 109 ALA A CA 1
ATOM 865 C C . ALA A 1 109 ? -0.199 -2.359 -12.709 1.00 94.75 109 ALA A C 1
ATOM 867 O O . ALA A 1 109 ? -1.303 -2.155 -12.204 1.00 94.75 109 ALA A O 1
ATOM 868 N N . LEU A 1 110 ? 0.845 -2.736 -11.959 1.00 92.94 110 LEU A N 1
ATOM 869 C CA . LEU A 1 110 ? 0.768 -2.855 -10.497 1.00 92.94 110 LEU A CA 1
ATOM 870 C C . LEU A 1 110 ? 0.528 -1.505 -9.811 1.00 92.94 110 LEU A C 1
ATOM 872 O O . LEU A 1 110 ? -0.229 -1.443 -8.840 1.00 92.94 110 LEU A O 1
ATOM 876 N N . GLN A 1 111 ? 1.165 -0.438 -10.296 1.00 91.81 111 GLN A N 1
ATOM 877 C CA . GLN A 1 111 ? 0.925 0.925 -9.832 1.00 91.81 111 GLN A CA 1
ATOM 878 C C . GLN A 1 111 ? -0.548 1.315 -10.035 1.00 91.81 111 GLN A C 1
ATOM 880 O O . GLN A 1 111 ? -1.184 1.755 -9.076 1.00 91.81 111 GLN A O 1
ATOM 885 N N . ASP A 1 112 ? -1.090 1.114 -11.236 1.00 92.69 112 ASP A N 1
ATOM 886 C CA . ASP A 1 112 ? -2.468 1.471 -11.589 1.00 92.69 112 ASP A CA 1
ATOM 887 C C . ASP A 1 112 ? -3.484 0.687 -10.756 1.00 92.69 112 ASP A C 1
ATOM 889 O O . ASP A 1 112 ? -4.387 1.274 -10.159 1.00 92.69 112 ASP A O 1
ATOM 893 N N . TYR A 1 113 ? -3.282 -0.627 -10.617 1.00 90.00 113 TYR A N 1
ATOM 894 C CA . TYR A 1 113 ? -4.115 -1.477 -9.766 1.00 90.00 113 TYR A CA 1
ATOM 895 C C . TYR A 1 113 ? -4.146 -0.985 -8.311 1.00 90.00 113 TYR A C 1
ATOM 897 O O . TYR A 1 113 ? -5.205 -0.912 -7.685 1.00 90.00 113 TYR A O 1
ATOM 905 N N . GLN A 1 114 ? -2.988 -0.623 -7.749 1.00 86.31 114 GLN A N 1
ATOM 906 C CA . GLN A 1 114 ? -2.940 -0.096 -6.386 1.00 86.31 114 GLN A CA 1
ATOM 907 C C . GLN A 1 114 ? -3.582 1.289 -6.275 1.00 86.31 114 GLN A C 1
ATOM 909 O O . GLN A 1 114 ? -4.240 1.552 -5.272 1.00 86.31 114 GLN A O 1
ATOM 914 N N . HIS A 1 115 ? -3.428 2.156 -7.279 1.00 87.12 115 HIS A N 1
ATOM 915 C CA . HIS A 1 115 ? -4.111 3.449 -7.316 1.00 87.12 115 HIS A CA 1
ATOM 916 C C . HIS A 1 115 ? -5.631 3.288 -7.314 1.00 87.12 115 HIS A C 1
ATOM 918 O O . HIS A 1 115 ? -6.294 3.924 -6.498 1.00 87.12 115 HIS A O 1
ATOM 924 N N . GLN A 1 116 ? -6.170 2.398 -8.149 1.00 88.44 116 GLN A N 1
ATOM 925 C CA . GLN A 1 116 ? -7.602 2.091 -8.172 1.00 88.44 116 GLN A CA 1
ATOM 926 C C . GLN A 1 116 ? -8.079 1.578 -6.809 1.00 88.44 116 GLN A C 1
ATOM 928 O O . GLN A 1 116 ? -9.074 2.057 -6.274 1.00 88.44 116 GLN A O 1
ATOM 933 N N . ARG A 1 117 ? -7.321 0.671 -6.181 1.00 82.06 117 ARG A N 1
ATOM 934 C CA . ARG A 1 117 ? -7.644 0.142 -4.846 1.00 82.06 117 ARG A CA 1
ATOM 935 C C . ARG A 1 117 ? -7.617 1.198 -3.733 1.00 82.06 117 ARG A C 1
ATOM 937 O O . ARG A 1 117 ? -8.162 0.953 -2.667 1.00 82.06 117 ARG A O 1
ATOM 944 N N . LEU A 1 118 ? -6.933 2.323 -3.932 1.00 81.31 118 LEU A N 1
ATOM 945 C CA . LEU A 1 118 ? -6.911 3.438 -2.981 1.00 81.31 118 LEU A CA 1
ATOM 946 C C . LEU A 1 118 ? -8.065 4.431 -3.189 1.00 81.31 118 LEU A C 1
ATOM 948 O O . LEU A 1 118 ? -8.323 5.235 -2.298 1.00 81.31 118 LEU A O 1
ATOM 952 N N . GLN A 1 119 ? -8.711 4.410 -4.357 1.00 77.06 119 GLN A N 1
ATOM 953 C CA . GLN A 1 119 ? -9.819 5.300 -4.721 1.00 77.06 119 GLN A CA 1
ATOM 954 C C . GLN A 1 119 ? -11.205 4.711 -4.398 1.00 77.06 119 GLN A C 1
ATOM 956 O O . GLN A 1 119 ? -12.183 5.456 -4.400 1.00 77.06 119 GLN A O 1
ATOM 961 N N . HIS A 1 120 ? -11.279 3.406 -4.118 1.00 57.50 120 HIS A N 1
ATOM 962 C CA . HIS A 1 120 ? -12.481 2.662 -3.726 1.00 57.50 120 HIS A CA 1
ATOM 963 C C . HIS A 1 120 ? -12.421 2.241 -2.254 1.00 57.50 120 HIS A C 1
ATOM 965 O O . HIS A 1 120 ? -13.493 2.227 -1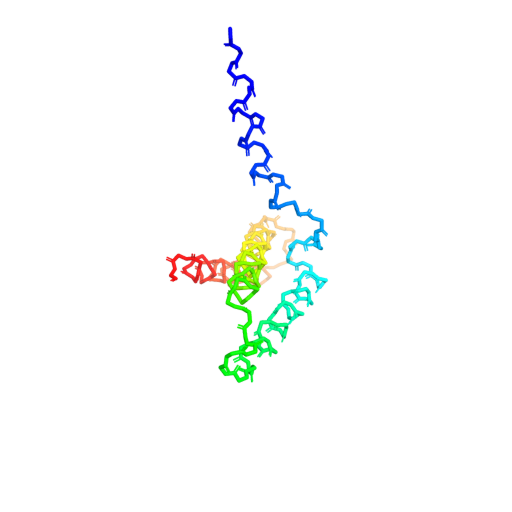.609 1.00 57.50 120 HIS A O 1
#

Secondary structure (DSSP, 8-state):
--THHHHHHHHHHHHHT---SPPTTSHHHHHHHHHHHHHHHHHHTSPTTT--HHHHHHHHHHHHHHHHHHHHHHHHHHHHHHHHHHS----SSHHHHHHHHHHHHHHHHHHHHHHHHHH-

Sequence (120 aa):
MSGSLWLEWLSGVARSSGWWGPVPGTHQSRLEAMRLGALLAKEQKKPPGQRDEERVHRLRVQYRERQLWNAQAMVGSYCRTAAAFERPGLECCAAAGWVRQRLAASYRALQDYQHQRLQH

pLDDT: mean 83.39, std 16.26, range [40.97, 96.88]

Radius of gyration: 21.09 Å; chains: 1; bounding box: 45×49×56 Å

Foldseek 3Di:
DDPVVVVVVVVVVVCVVPPPAPQALDPRLVVVLVVLVVVLVVLVPDDPPSRDPVSNVVSVVVSVVSVLRNLVVLLVVLQVQLVVLVPDDPQPDPVSNVVSPVSSVVSVVVSVVSVVVNVD

Organism: NCBI:txid554055